Protein AF-A0A2J6HK08-F1 (afdb_monomer)

Structure (mmCIF, N/CA/C/O backbone):
data_AF-A0A2J6HK08-F1
#
_entry.id   AF-A0A2J6HK08-F1
#
loop_
_atom_site.group_PDB
_atom_site.id
_atom_site.type_symbol
_atom_site.label_atom_id
_atom_site.label_alt_id
_atom_site.label_comp_id
_atom_site.label_asym_id
_atom_site.label_entity_id
_atom_site.label_seq_id
_atom_site.pdbx_PDB_ins_code
_atom_site.Cartn_x
_atom_si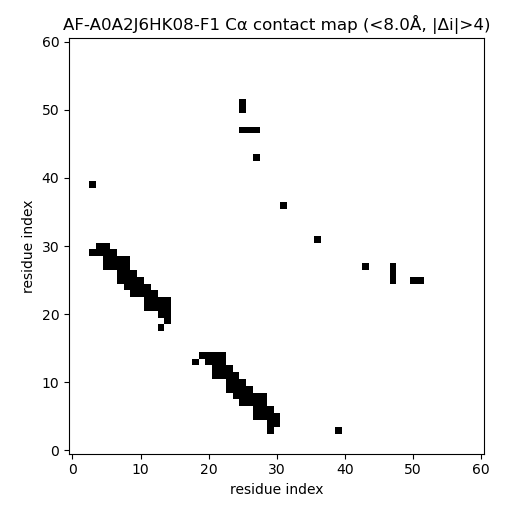te.Cartn_y
_atom_site.Cartn_z
_atom_site.occupancy
_atom_site.B_iso_or_equiv
_atom_site.auth_seq_id
_atom_site.auth_comp_id
_atom_site.auth_asym_id
_atom_site.auth_atom_id
_atom_site.pdbx_PDB_model_num
ATOM 1 N N . LYS A 1 1 ? 6.729 13.449 -20.428 1.00 53.31 1 LYS A N 1
ATOM 2 C CA . LYS A 1 1 ? 6.648 12.525 -19.271 1.00 53.31 1 LYS A CA 1
ATOM 3 C C . LYS A 1 1 ? 5.577 11.495 -19.598 1.00 53.31 1 LYS A C 1
ATOM 5 O O . LYS A 1 1 ? 4.432 11.899 -19.722 1.00 53.31 1 LYS A O 1
ATOM 10 N N . SER A 1 2 ? 5.938 10.233 -19.832 1.00 61.06 2 SER A N 1
ATOM 11 C CA . SER A 1 2 ? 4.922 9.182 -19.979 1.00 61.06 2 SER A CA 1
ATOM 12 C C . SER A 1 2 ? 4.359 8.870 -18.590 1.00 61.06 2 SER A C 1
ATOM 14 O O . SER A 1 2 ? 5.166 8.695 -17.67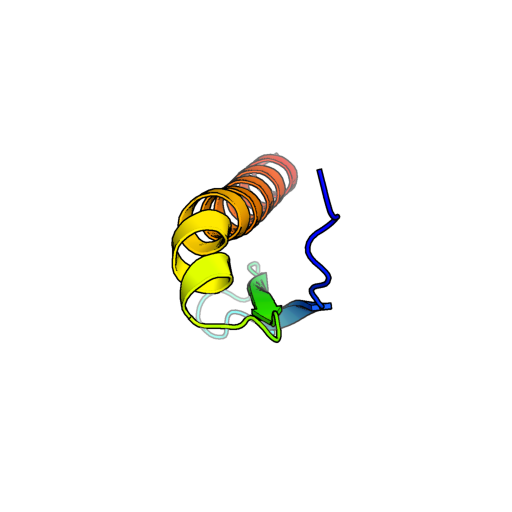3 1.00 61.06 2 SER A O 1
ATOM 16 N N . PRO A 1 3 ? 3.033 8.851 -18.389 1.00 77.31 3 PRO A N 1
ATOM 17 C CA . PRO A 1 3 ? 2.458 8.434 -17.117 1.00 77.31 3 PRO A CA 1
ATOM 18 C C . PRO A 1 3 ? 2.797 6.962 -16.848 1.00 77.31 3 PRO A C 1
ATOM 20 O O . PRO A 1 3 ? 2.792 6.138 -17.764 1.00 77.31 3 PRO A O 1
ATOM 23 N N . ILE A 1 4 ? 3.125 6.647 -15.594 1.00 84.69 4 ILE A N 1
ATOM 24 C CA . ILE A 1 4 ? 3.306 5.268 -15.133 1.00 84.69 4 ILE A CA 1
ATOM 25 C C . ILE A 1 4 ? 1.919 4.712 -14.830 1.00 84.69 4 ILE A C 1
ATOM 27 O O . ILE A 1 4 ? 1.209 5.260 -13.990 1.00 84.69 4 ILE A O 1
ATOM 31 N N . SER A 1 5 ? 1.535 3.644 -15.525 1.00 88.19 5 SER A N 1
ATOM 32 C CA . SER A 1 5 ? 0.314 2.907 -15.211 1.00 88.19 5 SER A CA 1
ATOM 33 C C . SER A 1 5 ? 0.585 1.951 -14.053 1.00 88.19 5 SER A C 1
ATOM 35 O O . SER A 1 5 ? 1.572 1.213 -14.068 1.00 88.19 5 SER A O 1
ATOM 37 N N . PHE A 1 6 ? -0.281 1.989 -13.047 1.00 91.44 6 PHE A N 1
ATOM 38 C CA . PHE A 1 6 ? -0.239 1.104 -11.894 1.00 91.44 6 PHE A CA 1
ATOM 39 C C . PHE A 1 6 ? -1.658 0.841 -11.388 1.00 91.44 6 PHE A C 1
ATOM 41 O O . PHE A 1 6 ? -2.555 1.663 -11.578 1.00 91.44 6 PHE A O 1
ATOM 48 N N . ASN A 1 7 ? -1.843 -0.294 -10.724 1.00 93.44 7 ASN A N 1
ATOM 49 C CA . ASN A 1 7 ? -3.037 -0.615 -9.960 1.00 93.44 7 ASN A CA 1
ATOM 50 C C . ASN A 1 7 ? -2.760 -0.344 -8.484 1.00 93.44 7 ASN A C 1
ATOM 52 O O . ASN A 1 7 ? -1.737 -0.777 -7.957 1.00 93.44 7 ASN A O 1
ATOM 56 N N . LEU A 1 8 ? -3.675 0.361 -7.826 1.00 93.12 8 LEU A N 1
ATOM 57 C CA . LEU A 1 8 ? -3.677 0.531 -6.378 1.00 93.12 8 LEU A CA 1
ATOM 58 C C . LEU A 1 8 ? -4.697 -0.441 -5.789 1.00 93.12 8 LEU A C 1
ATOM 60 O O . LEU A 1 8 ? -5.861 -0.431 -6.193 1.00 93.12 8 LEU A O 1
ATOM 64 N N . ARG A 1 9 ? -4.273 -1.256 -4.829 1.00 94.44 9 ARG A N 1
ATOM 65 C CA . ARG A 1 9 ? -5.151 -2.139 -4.067 1.00 94.44 9 ARG A CA 1
ATOM 66 C C . ARG A 1 9 ? -5.062 -1.785 -2.590 1.00 94.44 9 ARG A C 1
ATOM 68 O O . ARG A 1 9 ? -3.967 -1.618 -2.061 1.00 94.44 9 ARG A O 1
ATOM 75 N N . ILE A 1 10 ? -6.219 -1.668 -1.951 1.00 92.50 10 ILE A N 1
ATOM 76 C CA . ILE A 1 10 ? -6.340 -1.456 -0.511 1.00 92.50 10 ILE A CA 1
ATOM 77 C C . ILE A 1 10 ? -7.132 -2.636 0.038 1.00 92.50 10 ILE A C 1
ATOM 79 O O . ILE A 1 10 ? -8.257 -2.875 -0.395 1.00 92.50 10 ILE A O 1
ATOM 83 N N . GLU A 1 11 ? -6.518 -3.385 0.940 1.00 93.62 11 GLU A N 1
ATOM 84 C CA . GLU A 1 11 ? -7.142 -4.500 1.651 1.00 93.62 11 GLU A CA 1
ATOM 85 C C . GLU A 1 11 ? -7.321 -4.075 3.111 1.00 93.62 11 GLU A C 1
ATOM 87 O O . GLU A 1 11 ? -6.409 -3.489 3.694 1.00 93.62 11 GLU A O 1
ATOM 92 N N . LEU A 1 12 ? -8.509 -4.302 3.667 1.00 91.44 12 LEU A N 1
ATOM 93 C CA . LEU A 1 12 ? -8.841 -3.962 5.049 1.00 91.44 12 LEU A CA 1
ATOM 94 C C . LEU A 1 12 ? -9.068 -5.254 5.821 1.00 91.44 12 LEU A C 1
ATOM 96 O O . LEU A 1 12 ? -9.821 -6.115 5.367 1.00 91.44 12 LEU A O 1
ATOM 100 N N . GLU A 1 13 ? -8.427 -5.363 6.973 1.00 92.12 13 GLU A N 1
ATOM 101 C CA . GLU A 1 13 ? -8.499 -6.523 7.852 1.00 92.12 13 GLU A CA 1
ATOM 102 C C . GLU A 1 13 ? -8.754 -6.057 9.287 1.00 92.12 13 GLU A C 1
ATOM 104 O O . GLU A 1 13 ? -8.307 -4.985 9.703 1.00 92.12 13 GLU A O 1
ATOM 109 N N . GLU A 1 14 ? -9.507 -6.845 10.047 1.00 88.38 14 GLU A N 1
ATOM 110 C CA . GLU A 1 14 ? -9.683 -6.604 11.479 1.00 88.38 14 GLU A CA 1
ATOM 111 C C . GLU A 1 14 ? -8.376 -6.913 12.216 1.00 88.38 14 GLU A C 1
ATOM 113 O O . GLU A 1 14 ? -7.745 -7.946 11.973 1.00 88.38 14 GLU A O 1
ATOM 118 N N . ASP A 1 15 ? -7.975 -6.045 13.146 1.00 84.38 15 ASP A N 1
ATOM 119 C CA . ASP A 1 15 ? -6.878 -6.368 14.051 1.00 84.38 15 ASP A CA 1
ATOM 120 C C . ASP A 1 15 ? -7.393 -7.308 15.150 1.00 84.38 15 ASP A C 1
ATOM 122 O O . ASP A 1 15 ? -7.999 -6.893 16.137 1.00 84.38 15 ASP A O 1
ATOM 126 N N . THR A 1 16 ? -7.139 -8.606 14.979 1.00 80.00 16 THR A N 1
ATOM 127 C CA . THR A 1 16 ? -7.579 -9.653 15.923 1.00 80.00 16 THR A CA 1
ATOM 128 C C . THR A 1 16 ? -7.032 -9.496 17.348 1.00 80.00 16 THR A C 1
ATOM 130 O O . THR A 1 16 ? -7.540 -10.138 18.265 1.00 80.00 16 THR A O 1
ATOM 133 N N . LEU A 1 17 ? -5.994 -8.677 17.553 1.00 80.75 17 LEU A N 1
ATOM 134 C CA . LEU A 1 17 ? -5.412 -8.405 18.871 1.00 80.75 17 LEU A CA 1
ATOM 135 C C . LEU A 1 17 ? -5.960 -7.116 19.492 1.00 80.75 17 LEU A C 1
ATOM 137 O O . LEU A 1 17 ? -5.815 -6.906 20.698 1.00 80.75 17 LEU A O 1
ATOM 141 N N . ASN A 1 18 ? -6.581 -6.256 18.687 1.00 78.69 18 ASN A N 1
ATOM 142 C CA . ASN A 1 18 ? -7.139 -4.987 19.111 1.00 78.69 18 ASN A CA 1
ATOM 143 C C . ASN A 1 18 ? -8.407 -4.690 18.306 1.00 78.69 18 ASN A C 1
ATOM 145 O O . ASN A 1 18 ? -8.366 -3.995 17.299 1.00 78.69 18 ASN A O 1
ATOM 149 N N . GLU A 1 19 ? -9.546 -5.188 18.789 1.00 73.44 19 GLU A N 1
ATOM 150 C CA . GLU A 1 19 ? -10.853 -5.143 18.108 1.00 73.44 19 GLU A CA 1
ATOM 151 C C . GLU A 1 19 ? -11.327 -3.728 17.713 1.00 73.44 19 GLU A C 1
ATOM 153 O O . GLU A 1 19 ? -12.263 -3.577 16.933 1.00 73.44 19 GLU A O 1
ATOM 158 N N . GLN A 1 20 ? -10.695 -2.675 18.242 1.00 81.50 20 GLN A N 1
ATOM 159 C CA . GLN A 1 20 ? -10.976 -1.282 17.883 1.00 81.50 20 GLN A CA 1
ATOM 160 C C . GLN A 1 20 ? -10.082 -0.743 16.755 1.00 81.50 20 GLN A C 1
ATOM 162 O O . GLN A 1 20 ? -10.152 0.442 16.438 1.00 81.50 20 GLN A O 1
ATOM 167 N N . HIS A 1 21 ? -9.229 -1.581 16.165 1.00 81.88 21 HIS A N 1
ATOM 168 C CA . HIS A 1 21 ? -8.303 -1.208 15.103 1.00 81.88 21 HIS A CA 1
ATOM 169 C C . HIS A 1 21 ? -8.589 -2.001 13.823 1.00 81.88 21 HIS A C 1
ATOM 171 O O . HIS A 1 21 ? -8.919 -3.186 13.834 1.00 81.88 21 HIS A O 1
ATOM 177 N N . THR A 1 22 ? -8.448 -1.323 12.687 1.00 88.38 22 THR A N 1
ATOM 178 C CA . THR A 1 22 ? -8.500 -1.928 11.353 1.00 88.38 22 THR A CA 1
ATOM 179 C C . THR A 1 22 ? -7.124 -1.791 10.722 1.00 88.38 22 THR A C 1
ATOM 181 O O . THR A 1 22 ? -6.588 -0.686 10.623 1.00 88.38 22 THR A O 1
ATOM 184 N N . MET A 1 23 ? -6.551 -2.902 10.274 1.00 89.81 23 MET A N 1
ATOM 185 C CA . MET A 1 23 ? -5.325 -2.901 9.488 1.00 89.81 23 MET A CA 1
ATOM 186 C C . MET A 1 23 ? -5.657 -2.632 8.021 1.00 89.81 23 MET A C 1
ATOM 188 O O . MET A 1 23 ? -6.470 -3.322 7.413 1.00 89.81 23 MET A O 1
ATOM 192 N N . ALA A 1 24 ? -5.011 -1.620 7.441 1.00 90.38 24 ALA A N 1
ATOM 193 C CA . ALA A 1 24 ? -5.115 -1.310 6.020 1.00 90.38 24 ALA A CA 1
ATOM 194 C C . ALA A 1 24 ? -3.805 -1.656 5.303 1.00 90.38 24 ALA A C 1
ATOM 196 O O . ALA A 1 24 ? -2.755 -1.069 5.569 1.00 90.38 24 ALA A O 1
ATOM 197 N N . HIS A 1 25 ? -3.868 -2.576 4.346 1.00 91.88 25 HIS A N 1
ATOM 198 C CA . HIS A 1 25 ? -2.753 -2.945 3.484 1.00 91.88 25 HIS A CA 1
ATOM 199 C C . HIS A 1 25 ? -2.859 -2.207 2.152 1.00 91.88 25 HIS A C 1
ATOM 201 O O . HIS A 1 25 ? -3.754 -2.467 1.349 1.00 91.88 25 HIS A O 1
ATOM 207 N N . VAL A 1 26 ? -1.916 -1.302 1.895 1.00 92.06 26 VAL A N 1
ATOM 208 C CA . VAL A 1 26 ? -1.841 -0.530 0.649 1.00 92.06 26 VAL A CA 1
ATOM 209 C C . VAL A 1 26 ? -0.794 -1.159 -0.268 1.00 92.06 26 VAL A C 1
ATOM 211 O O . VAL A 1 26 ? 0.384 -1.230 0.078 1.00 92.06 26 VAL A O 1
ATOM 214 N N . LYS A 1 27 ? -1.216 -1.617 -1.447 1.00 93.06 27 LYS A N 1
ATOM 215 C CA . LYS A 1 27 ? -0.373 -2.300 -2.438 1.00 93.06 27 LYS A CA 1
ATOM 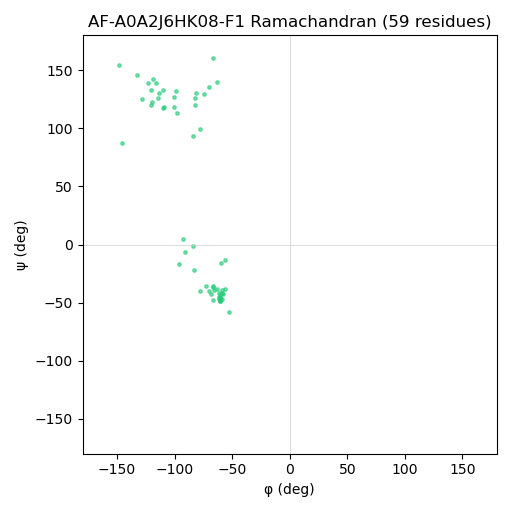216 C C . LYS A 1 27 ? -0.428 -1.571 -3.775 1.00 93.06 27 LYS A C 1
ATOM 218 O O . LYS A 1 27 ? -1.497 -1.147 -4.213 1.00 93.06 27 LYS A O 1
ATOM 223 N N . ILE A 1 28 ? 0.723 -1.449 -4.432 1.00 92.19 28 ILE A N 1
ATOM 224 C CA . ILE A 1 28 ? 0.830 -0.915 -5.792 1.00 92.19 28 ILE A CA 1
ATOM 225 C C . ILE A 1 28 ? 1.438 -1.976 -6.699 1.00 92.19 28 ILE A C 1
ATOM 227 O O . ILE A 1 28 ? 2.571 -2.401 -6.484 1.00 92.19 28 ILE A O 1
ATOM 231 N N . ASP A 1 29 ? 0.708 -2.319 -7.756 1.00 91.75 29 ASP A N 1
ATOM 232 C CA . ASP A 1 29 ? 1.156 -3.225 -8.807 1.00 91.75 29 ASP A CA 1
ATOM 233 C C . ASP A 1 29 ? 1.374 -2.439 -10.099 1.00 91.75 29 ASP A C 1
ATOM 235 O O . ASP A 1 29 ? 0.438 -1.876 -10.668 1.00 91.75 29 ASP A O 1
ATOM 239 N N . ALA A 1 30 ? 2.606 -2.407 -10.598 1.00 90.94 30 ALA A N 1
ATOM 240 C CA . ALA A 1 30 ? 2.943 -1.737 -11.849 1.00 90.94 30 ALA A CA 1
ATOM 241 C C . ALA A 1 30 ? 3.706 -2.696 -12.765 1.00 90.94 30 ALA A C 1
ATOM 243 O O . ALA A 1 30 ? 4.736 -3.248 -12.380 1.00 90.94 30 ALA A O 1
ATOM 244 N N . ASN A 1 31 ? 3.221 -2.880 -13.995 1.00 90.31 31 ASN A N 1
ATOM 245 C CA . ASN A 1 31 ? 3.930 -3.676 -14.993 1.00 90.31 31 ASN A CA 1
ATOM 246 C C . ASN A 1 31 ? 4.978 -2.798 -15.688 1.00 90.31 31 ASN A C 1
ATOM 248 O O . ASN A 1 31 ? 4.671 -2.069 -16.634 1.00 90.31 31 ASN A O 1
ATOM 252 N N . LEU A 1 32 ? 6.203 -2.823 -15.166 1.00 89.69 32 LEU A N 1
ATOM 253 C CA . LEU A 1 32 ? 7.290 -1.954 -15.600 1.00 89.69 32 LEU A CA 1
ATOM 254 C C . LEU A 1 32 ? 8.435 -2.754 -16.206 1.00 89.69 32 LEU A C 1
ATOM 256 O O . LEU A 1 32 ? 8.860 -3.774 -15.669 1.00 89.69 32 LEU A O 1
ATOM 260 N N . ASN A 1 33 ? 9.002 -2.229 -17.293 1.00 89.81 33 ASN A N 1
ATOM 261 C CA . ASN A 1 33 ? 10.297 -2.708 -17.761 1.00 89.81 33 ASN A CA 1
ATOM 262 C C . ASN A 1 33 ? 11.404 -2.340 -16.741 1.00 89.81 33 ASN A C 1
ATOM 264 O O . ASN A 1 33 ? 11.213 -1.424 -15.934 1.00 89.81 33 ASN A O 1
ATOM 268 N N . PRO A 1 34 ? 12.575 -3.001 -16.773 1.00 90.88 34 PRO A N 1
ATOM 269 C CA . PRO A 1 34 ? 13.617 -2.810 -15.759 1.00 90.88 34 PRO A CA 1
ATOM 270 C C . PRO A 1 34 ? 14.081 -1.356 -15.581 1.00 90.88 34 PRO A C 1
ATOM 272 O O . PRO A 1 34 ? 14.303 -0.903 -14.460 1.00 90.88 34 PRO A O 1
ATOM 275 N N . MET A 1 35 ? 14.179 -0.596 -16.676 1.00 89.69 35 MET A N 1
ATOM 276 C CA . MET A 1 35 ? 14.569 0.816 -16.625 1.00 89.69 35 MET A CA 1
ATOM 277 C C . MET A 1 35 ? 13.505 1.659 -15.908 1.00 89.69 35 MET A C 1
ATOM 279 O O . MET A 1 35 ? 13.821 2.450 -15.020 1.00 89.69 35 MET A O 1
ATOM 283 N N . MET A 1 36 ? 12.235 1.473 -16.271 1.00 89.75 36 MET A N 1
ATOM 284 C CA . MET A 1 36 ? 11.118 2.194 -15.668 1.00 89.75 36 MET A CA 1
ATOM 285 C C . MET A 1 36 ? 10.933 1.807 -14.206 1.00 89.75 36 MET A C 1
ATOM 287 O O . MET A 1 36 ? 10.662 2.686 -13.397 1.00 89.75 36 MET A O 1
ATOM 291 N N . ALA A 1 37 ? 11.143 0.540 -13.843 1.00 90.00 37 ALA A N 1
ATOM 292 C CA . ALA A 1 37 ? 11.098 0.088 -12.456 1.00 90.00 37 ALA A CA 1
ATOM 293 C C . ALA A 1 37 ? 12.105 0.850 -11.584 1.00 90.00 37 ALA A C 1
ATOM 295 O O . ALA A 1 37 ? 11.755 1.311 -10.501 1.00 90.00 37 ALA A O 1
ATOM 296 N N . MET A 1 38 ? 13.327 1.071 -12.078 1.00 88.31 38 MET A N 1
ATOM 297 C CA . MET A 1 38 ? 14.353 1.819 -11.346 1.00 88.31 38 MET A CA 1
ATOM 298 C C . MET A 1 38 ? 13.954 3.283 -11.097 1.00 88.31 38 MET A C 1
ATOM 300 O O . MET A 1 38 ? 14.209 3.821 -10.021 1.00 88.31 38 MET A O 1
ATOM 304 N N . ILE A 1 39 ? 13.297 3.917 -12.072 1.00 90.12 39 ILE A N 1
ATOM 305 C CA . ILE A 1 39 ? 12.853 5.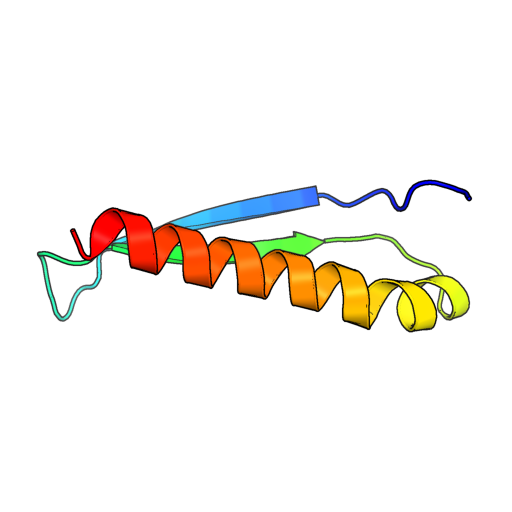317 -11.983 1.00 90.12 39 ILE A CA 1
ATOM 306 C C . ILE A 1 39 ? 11.579 5.442 -11.133 1.00 90.12 39 ILE A C 1
ATOM 308 O O . ILE A 1 39 ? 11.436 6.384 -10.355 1.00 90.12 39 ILE A O 1
ATOM 312 N N . ALA A 1 40 ? 10.652 4.497 -11.282 1.00 90.62 40 ALA A N 1
ATOM 313 C CA . ALA A 1 40 ? 9.328 4.516 -10.674 1.00 90.62 40 ALA A CA 1
ATOM 314 C C . ALA A 1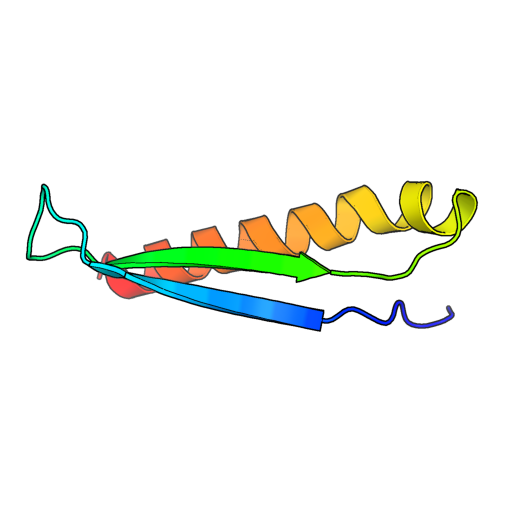 40 ? 9.304 3.995 -9.234 1.00 90.62 40 ALA A C 1
ATOM 316 O O . ALA A 1 40 ? 8.393 4.348 -8.492 1.00 90.62 40 ALA A O 1
ATOM 317 N N . LYS A 1 41 ? 10.289 3.186 -8.821 1.00 90.06 41 LYS A N 1
ATOM 318 C CA . LYS A 1 41 ? 10.313 2.568 -7.488 1.00 90.06 41 LYS A CA 1
ATOM 319 C C . LYS A 1 41 ? 10.135 3.601 -6.379 1.00 90.06 41 LYS A C 1
ATOM 321 O O . LYS A 1 41 ? 9.166 3.536 -5.635 1.00 90.06 41 LYS A O 1
ATOM 326 N N . LYS A 1 42 ? 11.027 4.592 -6.320 1.00 92.56 42 LYS A N 1
ATOM 327 C CA . LYS A 1 42 ? 11.006 5.629 -5.280 1.00 92.56 42 LYS A CA 1
ATOM 328 C C . LYS A 1 42 ? 9.714 6.465 -5.267 1.00 92.56 42 LYS A C 1
ATOM 330 O O . LYS A 1 42 ? 9.155 6.646 -4.191 1.00 92.56 42 LYS A O 1
ATOM 335 N N . PRO A 1 43 ? 9.204 6.992 -6.399 1.00 92.00 43 PRO A N 1
ATOM 336 C CA . PRO A 1 43 ? 7.955 7.751 -6.375 1.00 92.00 43 PRO A CA 1
ATOM 337 C C . PRO A 1 43 ? 6.724 6.899 -6.028 1.00 92.00 43 PRO A C 1
ATOM 339 O O . PRO A 1 43 ? 5.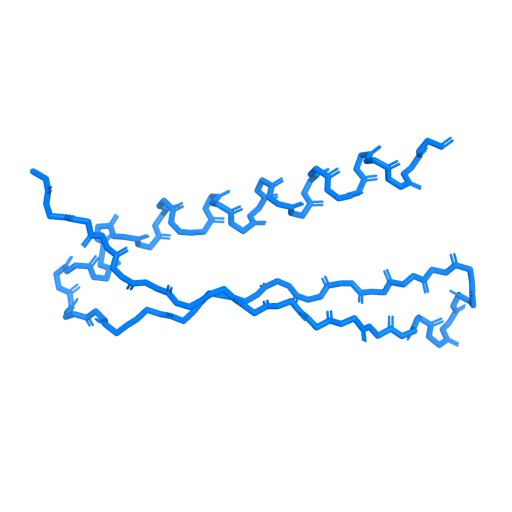848 7.408 -5.336 1.00 92.00 43 PRO A O 1
ATOM 342 N N . LEU A 1 44 ? 6.649 5.633 -6.458 1.00 92.38 44 LEU A N 1
ATOM 343 C CA . LEU A 1 44 ? 5.540 4.741 -6.086 1.00 92.38 44 LEU A CA 1
ATOM 344 C C . LEU A 1 44 ? 5.603 4.343 -4.604 1.00 92.38 44 LEU A C 1
ATOM 346 O O . LEU A 1 44 ? 4.580 4.346 -3.929 1.00 92.38 44 LEU A O 1
ATOM 350 N N . GLU A 1 45 ? 6.797 4.078 -4.077 1.00 92.81 45 GLU A N 1
ATOM 351 C CA . GLU A 1 45 ? 7.020 3.829 -2.647 1.00 92.81 45 GLU A CA 1
ATOM 352 C C . GLU A 1 45 ? 6.608 5.038 -1.797 1.00 92.81 45 GLU A C 1
ATOM 354 O O . GLU A 1 45 ? 5.847 4.903 -0.841 1.00 92.81 45 GLU A O 1
ATOM 359 N N . ASN A 1 46 ? 7.014 6.245 -2.202 1.00 94.50 46 ASN A N 1
ATOM 360 C CA . ASN A 1 46 ? 6.593 7.475 -1.536 1.00 94.50 46 ASN A CA 1
ATOM 361 C C . ASN A 1 46 ? 5.068 7.650 -1.547 1.00 94.50 46 ASN A C 1
ATOM 363 O O . ASN A 1 46 ? 4.507 8.110 -0.558 1.00 94.50 46 ASN A O 1
ATOM 367 N N . LEU A 1 47 ? 4.395 7.296 -2.646 1.00 93.25 47 LEU A N 1
ATOM 368 C CA . LEU A 1 47 ? 2.937 7.364 -2.730 1.00 93.25 47 LEU A CA 1
ATOM 369 C C . LEU A 1 47 ? 2.275 6.451 -1.690 1.00 93.25 47 LEU A C 1
ATOM 371 O O . LEU A 1 47 ? 1.377 6.905 -0.985 1.00 93.25 47 LEU A O 1
ATOM 375 N N . VAL A 1 48 ? 2.735 5.201 -1.559 1.00 93.31 48 VAL A N 1
ATOM 376 C CA . VAL A 1 48 ? 2.219 4.259 -0.548 1.00 93.31 48 VAL A CA 1
ATOM 377 C C . VAL A 1 48 ? 2.429 4.800 0.864 1.00 93.31 48 VAL A C 1
ATOM 379 O O . VAL A 1 48 ? 1.487 4.810 1.655 1.00 93.31 48 VAL A O 1
ATOM 382 N N . ASN A 1 49 ? 3.627 5.309 1.160 1.00 93.81 49 ASN A N 1
ATOM 383 C CA . ASN A 1 49 ? 3.946 5.858 2.479 1.00 93.81 49 ASN A CA 1
ATOM 384 C C . ASN A 1 49 ? 3.046 7.049 2.828 1.00 93.81 49 ASN A C 1
ATOM 386 O O . ASN A 1 49 ? 2.468 7.084 3.910 1.00 93.81 49 ASN A O 1
ATOM 390 N N . ILE A 1 50 ? 2.848 7.977 1.885 1.00 95.75 50 ILE A N 1
ATOM 391 C CA . ILE A 1 50 ? 1.965 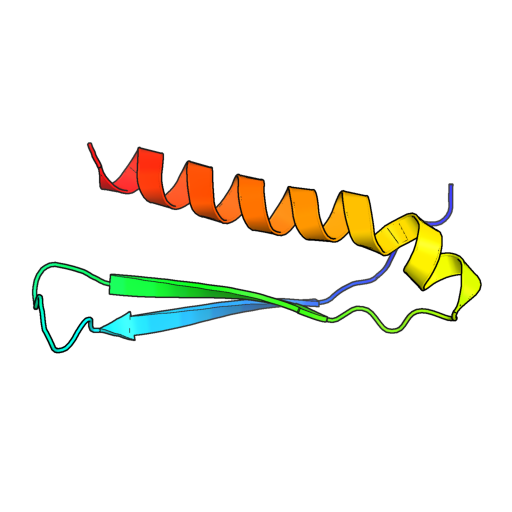9.134 2.083 1.00 95.75 50 ILE A CA 1
ATOM 392 C C . ILE A 1 50 ? 0.524 8.684 2.343 1.00 95.75 50 ILE A C 1
ATOM 394 O O . ILE A 1 50 ? -0.135 9.246 3.213 1.00 95.75 50 ILE A O 1
ATOM 398 N N . ILE A 1 51 ? 0.020 7.681 1.616 1.00 93.88 51 ILE A N 1
ATOM 399 C CA . ILE A 1 51 ? -1.328 7.146 1.856 1.00 93.88 51 ILE A CA 1
ATOM 400 C C . ILE A 1 51 ? -1.422 6.585 3.280 1.00 93.88 51 ILE A C 1
ATOM 402 O O . ILE A 1 51 ? -2.342 6.954 4.007 1.00 93.88 51 ILE A O 1
ATOM 406 N N . GLY A 1 52 ? -0.461 5.757 3.699 1.00 91.94 52 GLY A N 1
ATOM 407 C CA . GLY A 1 52 ? -0.431 5.189 5.049 1.00 91.94 52 GLY A CA 1
ATOM 408 C C . GLY A 1 52 ? -0.386 6.259 6.144 1.00 91.94 52 GLY A C 1
ATOM 409 O O . GLY A 1 52 ? -1.186 6.229 7.077 1.00 91.94 52 GLY A O 1
ATOM 410 N N . GLU A 1 53 ? 0.489 7.256 6.002 1.00 93.38 53 GLU A N 1
ATOM 411 C CA . GLU A 1 53 ? 0.601 8.378 6.942 1.00 93.38 53 GLU A CA 1
ATOM 412 C C . GLU A 1 53 ? -0.696 9.189 7.038 1.00 93.38 53 GLU A C 1
ATOM 414 O O . GLU A 1 53 ? -1.125 9.558 8.135 1.00 93.38 53 GLU A O 1
ATOM 419 N N . LYS A 1 54 ? -1.338 9.469 5.897 1.00 93.94 54 LYS A N 1
ATOM 420 C CA . LYS A 1 54 ? -2.591 10.229 5.857 1.00 93.94 54 LYS A CA 1
ATOM 421 C C . LYS A 1 54 ? -3.744 9.452 6.474 1.00 93.94 54 LYS A C 1
ATOM 423 O O . LYS A 1 54 ? -4.482 10.041 7.254 1.00 93.94 54 LYS A O 1
ATOM 428 N N . LEU A 1 55 ? -3.866 8.158 6.184 1.00 90.56 55 LEU A N 1
ATOM 429 C CA . LEU A 1 55 ? -4.885 7.307 6.801 1.00 90.56 55 LEU A CA 1
ATOM 430 C C . LEU A 1 55 ? -4.701 7.264 8.322 1.00 90.56 55 LEU A C 1
ATOM 432 O O . LEU A 1 55 ? -5.641 7.567 9.050 1.00 90.56 55 LEU A O 1
ATOM 436 N N . ASN A 1 56 ? -3.480 7.017 8.802 1.00 89.44 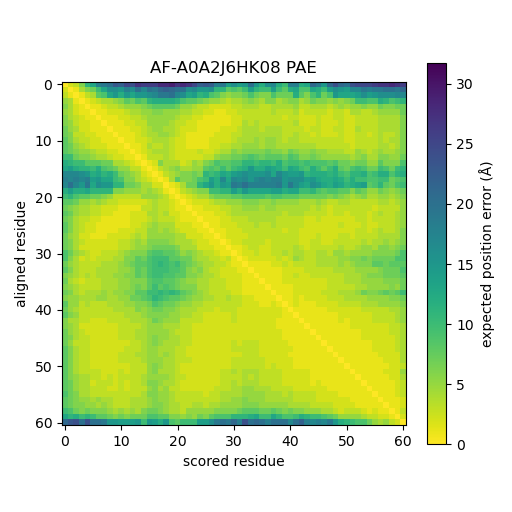56 ASN A N 1
ATOM 437 C CA . ASN A 1 56 ? -3.195 7.030 10.238 1.00 89.44 56 ASN A CA 1
ATOM 438 C C . ASN A 1 56 ? -3.518 8.382 10.883 1.00 89.44 56 ASN A C 1
ATOM 440 O O . ASN A 1 56 ? -4.096 8.424 11.960 1.00 89.44 56 ASN A O 1
ATOM 444 N N . THR A 1 57 ? -3.181 9.494 10.223 1.00 92.88 57 THR A N 1
ATOM 445 C CA . THR A 1 57 ? -3.470 10.838 10.750 1.00 92.88 57 THR A CA 1
ATOM 446 C C . THR A 1 57 ? -4.971 11.119 10.834 1.00 92.88 57 THR A C 1
ATOM 448 O O . THR A 1 57 ? -5.414 11.763 11.779 1.00 92.88 57 THR A O 1
ATOM 451 N N . GLU A 1 58 ? -5.760 10.682 9.850 1.00 91.31 58 GLU A N 1
ATOM 452 C CA . GLU A 1 58 ? -7.205 10.929 9.843 1.00 91.31 58 GLU A CA 1
ATOM 453 C C . GLU A 1 58 ? -7.955 10.086 10.880 1.00 91.31 58 GLU A C 1
ATOM 455 O O . GLU A 1 58 ? -8.891 10.599 11.485 1.00 91.31 58 GLU A O 1
ATO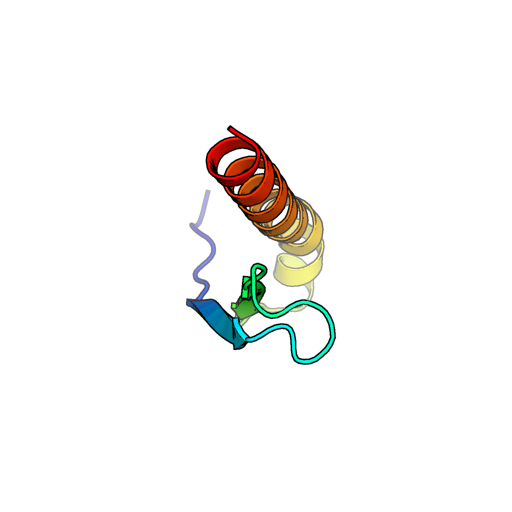M 460 N N . PHE A 1 59 ? -7.525 8.846 11.129 1.00 85.12 59 PHE A N 1
ATOM 461 C CA . PHE A 1 59 ? -8.163 7.956 12.110 1.00 85.12 59 PHE A CA 1
ATOM 462 C C . PHE A 1 59 ? -7.572 8.040 13.526 1.00 85.12 59 PHE A C 1
ATOM 464 O O . PHE A 1 59 ? -8.123 7.447 14.446 1.00 85.12 59 PHE A O 1
ATOM 471 N N . ALA A 1 60 ? -6.476 8.778 13.722 1.00 80.06 60 ALA A N 1
ATOM 472 C CA . ALA A 1 60 ? -5.949 9.108 15.050 1.00 80.06 60 ALA A CA 1
ATOM 473 C C . ALA A 1 60 ? -6.625 10.340 15.695 1.00 80.06 60 ALA A C 1
ATOM 475 O O . ALA A 1 60 ? -6.241 10.724 16.802 1.00 80.06 60 ALA A O 1
ATOM 476 N N . LYS A 1 61 ? -7.570 10.986 14.997 1.00 58.56 61 LYS A N 1
ATOM 477 C CA . LYS A 1 61 ? -8.428 12.059 15.530 1.00 58.56 61 LYS A CA 1
ATOM 478 C C . LYS A 1 61 ? -9.611 11.471 16.289 1.00 58.56 61 LYS A C 1
ATOM 480 O O . LYS A 1 61 ? -9.970 12.076 17.321 1.00 58.56 61 LYS A O 1
#

Foldseek 3Di:
DDDFDKDWDWDWDQPPVDNVDIDIDIDIGGDDDPVVCVVVVVVVVVVSVVVVVVVCVVVVD

Secondary structure (DSSP, 8-state):
-PPPP-EEEEEEEE-TT-TT-EEEEEEEE----HHHHHHHHHHHHHHHHHHHHHHHHHHT-

Mean predicted aligned error: 4.88 Å

Radius of gyration: 14.59 Å; Cα contacts (8 Å, |Δi|>4): 49; chains: 1; bounding box: 26×22×39 Å

Sequence (61 aa):
KSPISFNLRIELEEDTLNEQHTMAHVKIDANLNPMMAMIAKKPLENLVNIIGEKLNTEFAK

pLDDT: mean 87.98, std 8.37, range [53.31, 95.75]

Solvent-accessible surface area (backbone atoms only — not comparable to full-atom values): 3879 Å² total; per-residue (Å²): 135,83,83,84,70,65,48,80,46,78,49,80,43,77,31,91,90,41,87,92,41,71,45,74,48,76,46,77,52,59,93,58,57,75,70,52,40,69,67,44,46,61,61,53,51,50,50,50,52,51,51,53,53,50,52,52,57,66,73,72,111

Nearest PDB structures (foldseek):
  7vcn-assembly2_D  TM=6.889E-01  e=2.884E+00  Streptococcus oralis ATCC 35037
  9c76-assembly1_B  TM=5.848E-01  e=4.875E+00  Homo sapiens
  8a5p-assembly1_X  TM=3.659E-01  e=4.004E+00  Thermochaetoides thermophila